Protein AF-A0A4R6EKH7-F1 (afdb_monomer_lite)

pLDDT: mean 70.72, std 20.36, range [21.19, 90.0]

Structure (mmCIF, N/CA/C/O backbone):
data_AF-A0A4R6EKH7-F1
#
_entry.id   AF-A0A4R6EKH7-F1
#
loop_
_atom_site.group_PDB
_atom_site.id
_atom_site.type_symbol
_atom_site.label_atom_id
_atom_site.label_alt_id
_atom_site.label_comp_id
_atom_site.label_asym_id
_atom_site.label_entity_id
_atom_site.label_seq_id
_atom_site.pdbx_PDB_ins_code
_atom_site.Cartn_x
_atom_site.Cartn_y
_atom_site.Cartn_z
_atom_site.occupancy
_atom_site.B_iso_or_equiv
_atom_site.auth_seq_id
_atom_site.auth_comp_id
_atom_site.auth_asym_id
_atom_site.auth_atom_id
_atom_site.pdbx_PDB_model_num
ATOM 1 N N . MET A 1 1 ? 44.529 2.339 -2.651 1.00 32.72 1 MET A N 1
ATOM 2 C CA . MET A 1 1 ? 43.842 3.649 -2.646 1.00 32.72 1 MET A CA 1
ATOM 3 C C . MET A 1 1 ? 42.642 3.568 -3.578 1.00 32.72 1 MET A C 1
ATOM 5 O O . MET A 1 1 ? 42.813 3.704 -4.780 1.00 32.72 1 MET A O 1
ATOM 9 N N . LEU A 1 2 ? 41.452 3.280 -3.051 1.00 23.36 2 LEU A N 1
ATOM 10 C CA . LEU A 1 2 ? 40.204 3.277 -3.820 1.00 23.36 2 LEU A CA 1
ATOM 11 C C . LEU A 1 2 ? 39.269 4.308 -3.190 1.00 23.36 2 LEU A C 1
ATOM 13 O O . LEU A 1 2 ? 39.013 4.279 -1.990 1.00 23.36 2 LEU A O 1
ATOM 17 N N . ARG A 1 3 ? 38.890 5.287 -4.014 1.00 21.19 3 ARG A N 1
ATOM 18 C CA . ARG A 1 3 ? 38.114 6.475 -3.660 1.00 21.19 3 ARG A CA 1
ATOM 19 C C . ARG A 1 3 ? 36.756 6.072 -3.089 1.00 21.19 3 ARG A C 1
ATOM 21 O O . ARG A 1 3 ? 36.022 5.323 -3.726 1.00 21.19 3 ARG A O 1
ATOM 28 N N . ALA A 1 4 ? 36.430 6.627 -1.924 1.00 23.45 4 ALA A N 1
ATOM 29 C CA . ALA A 1 4 ? 35.085 6.629 -1.373 1.00 23.45 4 ALA A CA 1
ATOM 30 C C . ALA A 1 4 ? 34.129 7.262 -2.396 1.00 23.45 4 ALA A C 1
ATOM 32 O O . ALA A 1 4 ? 34.252 8.445 -2.726 1.00 23.45 4 ALA A O 1
ATOM 33 N N . ALA A 1 5 ? 33.214 6.458 -2.937 1.00 26.12 5 ALA A N 1
ATOM 34 C CA . ALA A 1 5 ? 32.081 6.973 -3.684 1.00 26.12 5 ALA A CA 1
ATOM 35 C C . ALA A 1 5 ? 31.194 7.728 -2.692 1.00 26.12 5 ALA A C 1
ATOM 37 O O . ALA A 1 5 ? 30.821 7.195 -1.647 1.00 26.12 5 ALA A O 1
ATOM 38 N N . ARG A 1 6 ? 30.948 9.003 -2.995 1.00 25.22 6 ARG A N 1
ATOM 39 C CA . ARG A 1 6 ? 30.129 9.904 -2.191 1.00 25.22 6 ARG A CA 1
ATOM 40 C C . ARG A 1 6 ? 28.770 9.254 -1.934 1.00 25.22 6 ARG A C 1
ATOM 42 O O . ARG A 1 6 ? 28.076 8.873 -2.872 1.00 25.22 6 ARG A O 1
ATOM 49 N N . VAL A 1 7 ? 28.422 9.147 -0.657 1.00 28.14 7 VAL A N 1
ATOM 50 C CA . VAL A 1 7 ? 27.041 9.041 -0.188 1.00 28.14 7 VAL A CA 1
ATOM 51 C C . VAL A 1 7 ? 26.275 10.189 -0.839 1.00 28.14 7 VAL A C 1
ATOM 53 O O . VAL A 1 7 ? 26.596 11.351 -0.599 1.00 28.14 7 VAL A O 1
ATOM 56 N N . ASN A 1 8 ? 25.324 9.876 -1.716 1.00 28.12 8 ASN A N 1
ATOM 57 C CA . ASN A 1 8 ? 24.374 10.880 -2.168 1.00 28.12 8 ASN A CA 1
ATOM 58 C C . ASN A 1 8 ? 23.493 11.212 -0.962 1.00 28.12 8 ASN A C 1
ATOM 60 O O . ASN A 1 8 ? 22.624 10.432 -0.576 1.00 28.12 8 ASN A O 1
ATOM 64 N N . GLU A 1 9 ? 23.784 12.355 -0.345 1.00 34.47 9 GLU A N 1
ATOM 65 C CA . GLU A 1 9 ? 22.965 13.054 0.643 1.00 34.47 9 GLU A CA 1
ATOM 66 C C . GLU A 1 9 ? 21.648 13.506 -0.006 1.00 34.47 9 GLU A C 1
ATOM 68 O O . GLU A 1 9 ? 21.378 14.689 -0.174 1.00 34.47 9 GLU A O 1
ATOM 73 N N . GLU A 1 10 ? 20.797 12.556 -0.388 1.00 34.09 10 GLU A N 1
ATOM 74 C CA . GLU A 1 10 ? 19.397 12.827 -0.721 1.00 34.09 10 GLU A CA 1
ATOM 75 C C . GLU A 1 10 ? 18.534 12.681 0.543 1.00 34.09 10 GLU A C 1
ATOM 77 O O . GLU A 1 10 ? 17.472 12.061 0.582 1.00 34.09 10 GLU A O 1
ATOM 82 N N . THR A 1 11 ? 19.047 13.229 1.642 1.00 39.97 11 THR A N 1
ATOM 83 C CA . THR A 1 11 ? 18.316 13.442 2.884 1.00 39.97 11 THR A CA 1
ATOM 84 C C . THR A 1 11 ? 17.804 14.872 2.879 1.00 39.97 11 THR A C 1
ATOM 86 O O . THR A 1 11 ? 18.586 15.800 2.718 1.00 39.97 11 THR A O 1
ATOM 89 N N . ASP A 1 12 ? 16.500 15.017 3.111 1.00 33.03 12 ASP A N 1
ATOM 90 C CA . ASP A 1 12 ? 15.811 16.271 3.449 1.00 33.03 12 ASP A CA 1
ATOM 91 C C . ASP A 1 12 ? 15.081 17.034 2.328 1.00 33.03 12 ASP A C 1
ATOM 93 O O . ASP A 1 12 ? 14.814 18.229 2.439 1.00 33.03 12 ASP A O 1
ATOM 97 N N . ARG A 1 13 ? 14.617 16.337 1.279 1.00 34.38 13 ARG A N 1
ATOM 98 C CA . ARG A 1 13 ? 13.461 16.857 0.525 1.00 34.38 13 ARG A CA 1
ATOM 99 C C . ARG A 1 13 ? 12.181 16.587 1.327 1.00 34.38 13 ARG A C 1
ATOM 101 O O . ARG A 1 13 ? 11.917 15.421 1.642 1.00 34.38 13 ARG A O 1
ATOM 108 N N . PRO A 1 14 ? 11.370 17.607 1.670 1.00 33.16 14 PRO A N 1
ATOM 109 C CA . PRO A 1 14 ? 10.080 17.376 2.306 1.00 33.16 14 PRO A CA 1
ATOM 110 C C . PRO A 1 14 ? 9.237 16.502 1.376 1.00 33.16 14 PRO A C 1
ATOM 112 O O . PRO A 1 14 ? 9.022 16.865 0.222 1.00 33.16 14 PRO A O 1
ATOM 115 N N . TYR A 1 15 ? 8.805 15.336 1.871 1.00 42.62 15 TYR A N 1
ATOM 116 C CA . TYR A 1 15 ? 8.040 14.371 1.081 1.00 42.62 15 TYR A CA 1
ATOM 117 C C . TYR A 1 15 ? 6.839 15.077 0.455 1.00 42.62 15 TYR A C 1
ATOM 119 O O . TYR A 1 15 ? 6.061 15.721 1.174 1.00 42.62 15 TYR A O 1
ATOM 127 N N . GLU A 1 16 ? 6.751 15.025 -0.875 1.00 41.56 16 GLU A N 1
ATOM 128 C CA . GLU A 1 16 ? 5.846 15.884 -1.620 1.00 41.56 16 GLU A CA 1
ATOM 129 C C . GLU A 1 16 ? 4.419 15.735 -1.124 1.00 41.56 16 GLU A C 1
ATOM 131 O O . GLU A 1 16 ? 3.877 14.662 -0.837 1.00 41.56 16 GLU A O 1
ATOM 136 N N . ARG A 1 17 ? 3.817 16.899 -0.949 1.00 41.59 17 ARG A N 1
ATOM 137 C CA . ARG A 1 17 ? 2.488 17.019 -0.424 1.00 41.59 17 ARG A CA 1
ATOM 138 C C . ARG A 1 17 ? 1.525 16.617 -1.564 1.00 41.59 17 ARG A C 1
ATOM 140 O O . ARG A 1 17 ? 1.098 17.485 -2.305 1.00 41.59 17 ARG A O 1
ATOM 147 N N . GLU A 1 18 ? 0.991 15.388 -1.562 1.00 49.41 18 GLU A N 1
ATOM 148 C CA . GLU A 1 18 ? -0.193 14.993 -2.377 1.00 49.41 18 GLU A CA 1
ATOM 149 C C . GLU A 1 18 ? -1.577 15.239 -1.727 1.00 49.41 18 GLU A C 1
ATOM 151 O O . GLU A 1 18 ? -1.837 14.815 -0.598 1.00 49.41 18 GLU A O 1
ATOM 156 N N . THR A 1 19 ? -2.457 15.950 -2.437 1.00 36.56 19 THR A N 1
ATOM 157 C CA . THR A 1 19 ? -3.893 16.136 -2.153 1.00 36.56 19 THR A CA 1
ATOM 158 C C . THR A 1 19 ? -4.708 15.219 -3.054 1.00 36.56 19 THR A C 1
ATOM 160 O O . THR A 1 19 ? -4.553 15.295 -4.268 1.00 36.56 19 THR A O 1
ATOM 163 N N . ASP A 1 20 ? -5.606 14.421 -2.479 1.00 42.75 20 ASP A N 1
ATOM 164 C CA . ASP A 1 20 ? -6.719 13.848 -3.239 1.00 42.75 20 ASP A CA 1
ATOM 165 C C . ASP A 1 20 ? -7.653 14.984 -3.713 1.00 42.75 20 ASP A C 1
ATOM 167 O O . ASP A 1 20 ? -7.753 16.030 -3.061 1.00 42.75 20 ASP A O 1
ATOM 171 N N . THR A 1 21 ? -8.312 14.786 -4.854 1.00 41.09 21 THR A N 1
ATOM 172 C CA . THR A 1 21 ? -9.140 15.742 -5.622 1.00 41.09 21 THR A CA 1
ATOM 173 C C . THR A 1 21 ? -10.318 16.362 -4.850 1.00 41.09 21 THR A C 1
ATOM 175 O O . THR A 1 21 ? -10.945 17.306 -5.323 1.00 41.09 21 THR A O 1
ATOM 178 N N . THR A 1 22 ? -10.562 15.920 -3.615 1.00 46.19 22 THR A N 1
ATOM 179 C CA . THR A 1 22 ? -11.530 16.482 -2.655 1.00 46.19 22 THR A CA 1
ATOM 180 C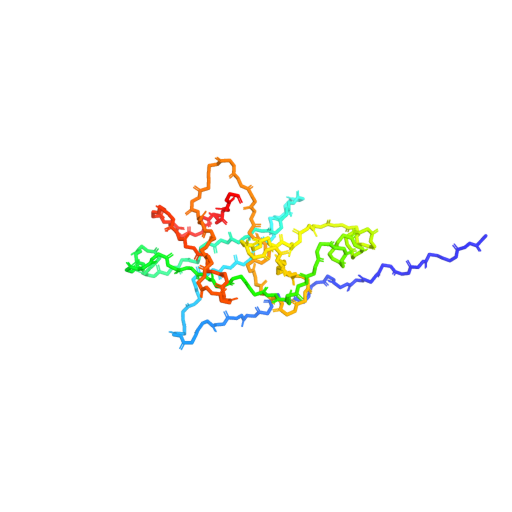 C . THR A 1 22 ? -10.911 17.436 -1.614 1.00 46.19 22 THR A C 1
ATOM 182 O O . THR A 1 22 ? -11.594 17.921 -0.711 1.00 46.19 22 THR A O 1
ATOM 185 N N . GLY A 1 23 ? -9.613 17.744 -1.714 1.00 39.03 23 GLY A N 1
ATOM 186 C CA . GLY A 1 23 ? -8.945 18.787 -0.925 1.00 39.03 23 GLY A CA 1
ATOM 187 C C . GLY A 1 23 ? -8.620 18.427 0.532 1.00 39.03 23 GLY A C 1
ATOM 188 O O . GLY A 1 23 ? -8.123 19.279 1.270 1.00 39.03 23 GLY A O 1
ATOM 189 N N . ARG A 1 24 ? -8.841 17.183 0.980 1.00 53.91 24 ARG A N 1
ATOM 190 C CA . ARG A 1 24 ? -8.548 16.755 2.362 1.00 53.91 24 ARG A CA 1
ATOM 191 C C . ARG A 1 24 ? -7.662 15.517 2.383 1.00 53.91 24 ARG A C 1
ATOM 193 O O . ARG A 1 24 ? -8.070 14.421 2.028 1.00 53.91 24 ARG A O 1
ATOM 200 N N . ARG A 1 25 ? -6.419 15.695 2.828 1.00 59.75 25 ARG A N 1
ATOM 201 C CA . ARG A 1 25 ? -5.447 14.601 2.955 1.00 59.75 25 ARG A CA 1
ATOM 202 C C . ARG A 1 25 ? -5.802 13.712 4.136 1.00 59.75 25 ARG A C 1
ATOM 204 O O . ARG A 1 25 ? -5.707 14.169 5.275 1.00 59.75 25 ARG A O 1
ATOM 211 N N . ARG A 1 26 ? -6.112 12.445 3.871 1.00 74.56 26 ARG A N 1
ATOM 212 C CA . ARG A 1 26 ? -6.430 11.448 4.905 1.00 74.56 26 ARG A CA 1
ATOM 213 C C . ARG A 1 26 ? -5.202 10.769 5.503 1.00 74.56 26 ARG A C 1
ATOM 215 O O . ARG A 1 26 ? -5.274 10.306 6.631 1.00 74.56 26 ARG A O 1
ATOM 222 N N . VAL A 1 27 ? -4.064 10.767 4.806 1.00 78.81 27 VAL A N 1
ATOM 223 C CA . VAL A 1 27 ? -2.857 10.040 5.238 1.00 78.81 27 VAL A CA 1
ATOM 224 C C . VAL A 1 27 ? -1.599 10.909 5.237 1.00 78.81 27 VAL A C 1
ATOM 226 O O . VAL A 1 27 ? -1.530 11.941 4.562 1.00 78.81 27 VAL A O 1
ATOM 229 N N . THR A 1 28 ? -0.599 10.526 6.028 1.00 83.25 28 THR A N 1
ATOM 230 C CA . THR A 1 28 ? 0.729 11.150 6.065 1.00 83.25 28 THR A CA 1
ATOM 231 C C . THR A 1 28 ? 1.808 10.104 6.299 1.00 83.25 28 THR A C 1
ATOM 233 O O . THR A 1 28 ? 1.715 9.318 7.234 1.00 83.25 28 THR A O 1
ATOM 236 N N . ALA A 1 29 ? 2.873 10.136 5.500 1.00 80.12 29 ALA A N 1
ATOM 237 C CA . ALA A 1 29 ? 4.083 9.388 5.814 1.00 80.12 29 ALA A CA 1
ATOM 238 C C . ALA A 1 29 ? 4.852 10.105 6.929 1.00 80.12 29 ALA A C 1
ATOM 240 O O . ALA A 1 29 ? 4.989 11.333 6.905 1.00 80.12 29 ALA A O 1
ATOM 241 N N . ARG A 1 30 ? 5.354 9.358 7.910 1.00 74.56 30 ARG A N 1
ATOM 242 C CA . ARG A 1 30 ? 6.280 9.860 8.930 1.00 74.56 30 ARG A CA 1
ATOM 243 C C . ARG A 1 30 ? 7.421 8.875 9.122 1.00 74.56 30 ARG A C 1
ATOM 245 O O . ARG A 1 30 ? 7.207 7.672 9.126 1.00 74.56 30 ARG A O 1
ATOM 252 N N . ARG A 1 31 ? 8.632 9.393 9.325 1.00 66.38 31 ARG A N 1
ATOM 253 C CA . ARG A 1 31 ? 9.746 8.613 9.872 1.00 66.38 31 ARG A CA 1
ATOM 254 C C . ARG A 1 31 ? 9.742 8.773 11.394 1.00 66.38 31 ARG A C 1
ATOM 256 O O . ARG A 1 31 ? 9.651 9.914 11.853 1.00 66.38 31 ARG A O 1
ATOM 263 N N . PRO A 1 32 ? 9.801 7.688 12.180 1.00 55.47 32 PRO A N 1
ATOM 264 C CA . PRO A 1 32 ? 9.969 7.807 13.620 1.00 55.47 32 PRO A CA 1
ATOM 265 C C . PRO A 1 32 ? 11.350 8.418 13.952 1.00 55.47 32 PRO A C 1
ATOM 267 O O . PRO A 1 32 ? 12.298 8.221 13.189 1.00 55.47 32 PRO A O 1
ATOM 270 N N . PRO A 1 33 ? 11.484 9.158 15.071 1.00 45.38 33 PRO A N 1
ATOM 271 C CA . PRO A 1 33 ? 12.699 9.921 15.391 1.00 45.38 33 PRO A CA 1
ATOM 272 C C . PRO A 1 33 ? 13.926 9.058 15.717 1.00 45.38 33 PRO A C 1
ATOM 274 O O . PRO A 1 33 ? 15.057 9.497 15.540 1.00 45.38 33 PRO A O 1
ATOM 277 N N . VAL A 1 34 ? 13.705 7.837 16.205 1.00 45.62 34 VAL A N 1
ATOM 278 C CA . VAL A 1 34 ? 14.746 6.873 16.576 1.00 45.62 34 VAL A CA 1
ATOM 279 C C . VAL A 1 34 ? 14.622 5.679 15.641 1.00 45.62 34 VAL A C 1
ATOM 281 O O . VAL A 1 34 ? 13.583 5.026 15.635 1.00 45.62 34 VAL A O 1
ATOM 284 N N . HIS A 1 35 ? 15.660 5.451 14.830 1.00 46.03 35 HIS A N 1
ATOM 285 C CA . HIS A 1 35 ? 15.908 4.272 13.985 1.00 46.03 35 HIS A CA 1
ATOM 286 C C . HIS A 1 35 ? 14.681 3.413 13.642 1.00 46.03 35 HIS A C 1
ATOM 288 O O . HIS A 1 35 ? 14.605 2.242 14.010 1.00 46.03 35 HIS A O 1
ATOM 294 N N . GLY A 1 36 ? 13.725 3.974 12.905 1.00 52.41 36 GLY A N 1
ATOM 295 C CA . GLY A 1 36 ? 12.561 3.219 12.466 1.00 52.41 36 GLY A CA 1
ATOM 296 C C . GLY A 1 36 ? 12.170 3.532 11.033 1.00 52.41 36 GLY A C 1
ATOM 297 O O . GLY A 1 36 ? 12.556 4.543 10.442 1.00 52.41 36 GLY A O 1
ATOM 298 N N . ARG A 1 37 ? 11.431 2.588 10.458 1.00 61.94 37 ARG A N 1
ATOM 299 C CA . ARG A 1 37 ? 10.988 2.624 9.067 1.00 61.94 37 ARG A CA 1
ATOM 300 C C . ARG A 1 37 ? 9.907 3.689 8.924 1.00 61.94 37 ARG A C 1
ATOM 302 O O . ARG A 1 37 ? 9.137 3.913 9.856 1.00 61.94 37 ARG A O 1
ATOM 309 N N . ALA A 1 38 ? 9.876 4.369 7.781 1.00 69.75 38 ALA A N 1
ATOM 310 C CA . ALA A 1 38 ? 8.774 5.276 7.493 1.00 69.75 38 ALA A CA 1
ATOM 311 C C . ALA A 1 38 ? 7.450 4.499 7.583 1.00 69.75 38 ALA A C 1
ATOM 313 O O . ALA A 1 38 ? 7.369 3.386 7.074 1.00 69.75 38 ALA A O 1
ATOM 314 N N . CYS A 1 39 ? 6.453 5.072 8.252 1.00 77.44 39 CYS A N 1
ATOM 315 C CA . CYS A 1 39 ? 5.115 4.513 8.373 1.00 77.44 39 CYS A CA 1
ATOM 316 C C . CYS A 1 39 ? 4.084 5.488 7.808 1.00 77.44 39 CYS A C 1
ATOM 318 O O . CYS A 1 39 ? 4.230 6.714 7.917 1.00 77.44 39 CYS A O 1
ATOM 320 N N . LEU A 1 40 ? 3.031 4.944 7.207 1.00 82.31 40 LEU A N 1
ATOM 321 C CA . LEU A 1 40 ? 1.853 5.714 6.850 1.00 82.31 40 LEU A CA 1
ATOM 322 C C . LEU A 1 40 ? 0.914 5.809 8.059 1.00 82.31 40 LEU A C 1
ATOM 324 O O . LEU A 1 40 ? 0.614 4.804 8.699 1.00 82.31 40 LEU A O 1
ATOM 328 N N . ARG A 1 41 ? 0.455 7.024 8.364 1.00 85.88 41 ARG A N 1
ATOM 329 C CA . ARG A 1 41 ? -0.477 7.312 9.461 1.00 85.88 41 ARG A CA 1
ATOM 330 C C . ARG A 1 41 ? -1.729 8.010 8.970 1.00 85.88 41 ARG A C 1
ATOM 332 O O . ARG A 1 41 ? -1.657 8.829 8.046 1.00 85.88 41 ARG A O 1
ATOM 339 N N . CYS A 1 42 ? -2.844 7.772 9.652 1.00 81.31 42 CYS A N 1
ATOM 340 C CA . CYS A 1 42 ? -4.064 8.542 9.450 1.00 81.31 42 CYS A CA 1
ATOM 341 C C . CYS A 1 42 ? -3.853 9.987 9.921 1.00 81.31 42 CYS A C 1
ATOM 343 O O . CYS A 1 42 ? -3.300 10.247 10.996 1.00 81.31 42 CYS A O 1
ATOM 345 N N . ARG A 1 43 ? -4.265 10.967 9.116 1.00 75.19 43 ARG A N 1
ATOM 346 C CA . ARG A 1 43 ? -4.246 12.368 9.532 1.00 75.19 43 ARG A CA 1
ATOM 347 C C . ARG A 1 43 ? -5.412 12.642 10.479 1.00 75.19 43 ARG A C 1
ATOM 349 O O . ARG A 1 43 ? -6.528 12.199 10.217 1.00 75.19 43 ARG A O 1
ATOM 356 N N . PRO A 1 44 ? -5.200 13.484 11.503 1.00 59.41 44 PRO A N 1
ATOM 357 C CA . PRO A 1 44 ? -6.304 14.097 12.219 1.00 59.41 44 PRO A CA 1
ATOM 358 C C . PRO A 1 44 ? -7.161 14.886 11.230 1.00 59.41 44 PRO A C 1
ATOM 360 O O . PRO A 1 44 ? -6.711 15.879 10.656 1.00 59.41 44 PRO A O 1
ATOM 363 N N . SER A 1 45 ? -8.388 14.434 11.005 1.00 55.28 45 SER A N 1
ATOM 364 C CA . SER A 1 45 ? -9.399 15.210 10.302 1.00 55.28 45 SER A CA 1
ATOM 365 C C . SER A 1 45 ? -10.730 15.069 11.041 1.00 55.28 45 SER A C 1
ATOM 367 O O . SER A 1 45 ? -10.963 14.023 11.648 1.00 55.28 45 SER A O 1
ATOM 369 N N . PRO A 1 46 ? -11.628 16.069 10.978 1.00 46.97 46 PRO A N 1
ATOM 370 C CA . PRO A 1 46 ? -12.965 15.971 11.575 1.00 46.97 46 PRO A CA 1
ATOM 371 C C . PRO A 1 46 ? -13.811 14.803 11.029 1.00 46.97 46 PRO A C 1
ATOM 373 O O . PRO A 1 46 ? -14.876 14.526 11.559 1.00 46.97 46 PRO A O 1
ATOM 376 N N . GLN A 1 47 ? -13.349 14.152 9.953 1.00 48.84 47 GLN A N 1
ATOM 377 C CA . GLN A 1 47 ? -13.994 13.051 9.231 1.00 48.84 47 GLN A CA 1
ATOM 378 C C . GLN A 1 47 ? -13.135 11.773 9.226 1.00 48.84 47 GLN A C 1
ATOM 380 O O . GLN A 1 47 ? -13.418 10.855 8.464 1.00 48.84 47 GLN A O 1
ATOM 385 N N . ALA A 1 48 ? -12.065 11.708 10.035 1.00 48.94 48 ALA A N 1
ATOM 386 C CA . ALA A 1 48 ? -11.227 10.506 10.146 1.00 48.94 48 ALA A CA 1
ATOM 387 C C . ALA A 1 48 ? -12.043 9.300 10.655 1.00 48.94 48 ALA A C 1
ATOM 389 O O . ALA A 1 48 ? -11.737 8.155 10.340 1.00 48.94 48 ALA A O 1
ATOM 390 N N . SER A 1 49 ? -13.139 9.584 11.357 1.00 44.28 49 SER A N 1
ATOM 391 C CA . SER A 1 49 ? -14.172 8.643 11.765 1.00 44.28 49 SER A CA 1
ATOM 392 C C . SER A 1 49 ? -15.222 8.495 10.650 1.00 44.28 49 SER A C 1
ATOM 394 O O . SER A 1 49 ? -16.242 9.177 10.659 1.00 44.28 49 SER A O 1
ATOM 396 N N . GLY A 1 50 ? -14.981 7.619 9.673 1.00 47.78 50 GLY A N 1
ATOM 397 C CA . GLY A 1 50 ? -16.047 7.126 8.790 1.00 47.78 50 GLY A CA 1
ATOM 398 C C . GLY A 1 50 ? -16.158 7.786 7.415 1.00 47.78 50 GLY A C 1
ATOM 399 O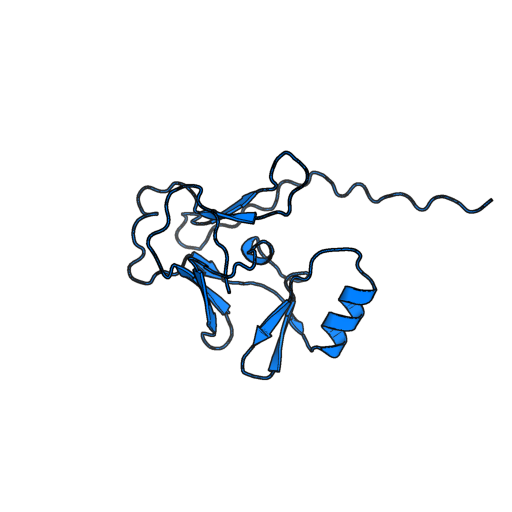 O . GLY A 1 50 ? -17.129 8.484 7.123 1.00 47.78 50 GLY A O 1
ATOM 400 N N . SER A 1 51 ? -15.232 7.471 6.503 1.00 50.09 51 SER A N 1
ATOM 401 C CA . SER A 1 51 ? -15.639 7.354 5.095 1.00 50.09 51 SER A CA 1
ATOM 402 C C . SER A 1 51 ? -16.725 6.280 5.009 1.00 50.09 51 SER A C 1
ATOM 404 O O . SER A 1 51 ? -16.523 5.186 5.529 1.00 50.09 51 SER A O 1
ATOM 406 N N . SER A 1 52 ? -17.833 6.572 4.328 1.00 53.12 52 SER A N 1
ATOM 407 C CA . SER A 1 52 ? -18.891 5.602 4.000 1.00 53.12 52 SER A CA 1
ATOM 408 C C . SER A 1 52 ? -18.355 4.315 3.360 1.00 53.12 52 SER A C 1
ATOM 410 O O . SER A 1 52 ? -18.963 3.265 3.527 1.00 53.12 52 SER A O 1
ATOM 412 N N . ASP A 1 53 ? -17.192 4.400 2.704 1.00 63.47 53 ASP A N 1
ATOM 413 C CA . ASP A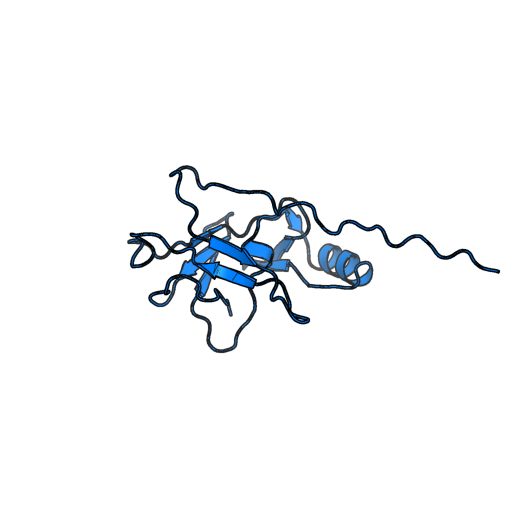 1 53 ? -16.625 3.328 1.879 1.00 63.47 53 ASP A CA 1
ATOM 414 C C . ASP A 1 53 ? -15.244 2.834 2.366 1.00 63.47 53 ASP A C 1
ATOM 416 O O . ASP A 1 53 ? -14.584 2.056 1.684 1.00 63.47 53 ASP A O 1
ATOM 420 N N . GLY A 1 54 ? -14.750 3.310 3.521 1.00 74.06 54 GLY A N 1
ATOM 421 C CA . GLY A 1 54 ? -13.476 2.862 4.117 1.00 74.06 54 GLY A CA 1
ATOM 422 C C . GLY A 1 54 ? -12.186 3.247 3.368 1.00 74.06 54 GLY A C 1
ATOM 423 O O . GLY A 1 54 ? -11.105 3.138 3.936 1.00 74.06 54 GLY A O 1
ATOM 424 N N . GLN A 1 55 ? -12.264 3.767 2.141 1.00 83.56 55 GLN A N 1
ATOM 425 C CA . GLN A 1 55 ? -11.102 4.104 1.309 1.00 83.56 55 GLN A CA 1
ATOM 426 C C . GLN A 1 55 ? -10.211 5.206 1.924 1.00 83.56 55 G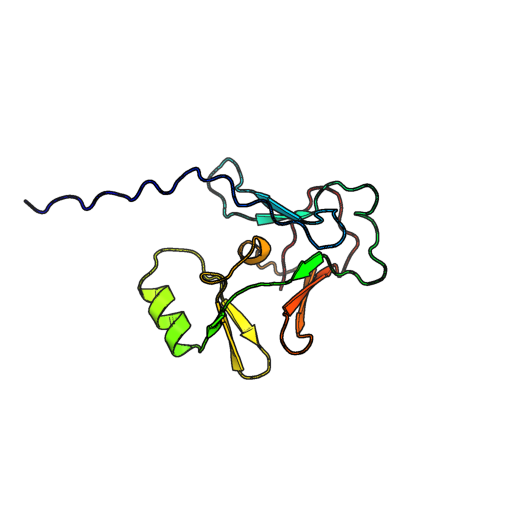LN A C 1
ATOM 428 O O . GLN A 1 55 ? -10.687 6.281 2.313 1.00 83.56 55 GLN A O 1
ATOM 433 N N . LEU A 1 56 ? -8.899 4.952 1.980 1.00 83.88 56 LEU A N 1
ATOM 434 C CA . LEU A 1 56 ? -7.879 5.837 2.556 1.00 83.88 56 LEU A CA 1
ATOM 435 C C . LEU A 1 56 ? -6.986 6.481 1.493 1.00 83.88 56 LEU A C 1
ATOM 437 O O . LEU A 1 56 ? -6.804 7.702 1.502 1.00 83.88 56 LEU A O 1
ATOM 441 N N . VAL A 1 57 ? -6.386 5.665 0.624 1.00 86.00 57 VAL A N 1
ATOM 442 C CA . VAL A 1 57 ? -5.413 6.096 -0.391 1.00 86.00 57 VAL A CA 1
ATOM 443 C C . VAL A 1 57 ? -5.254 5.016 -1.464 1.00 86.00 57 VAL A C 1
ATOM 445 O O . VAL A 1 57 ? -5.410 3.838 -1.179 1.00 86.00 57 VAL A O 1
ATOM 448 N N . GLU A 1 58 ? -4.919 5.402 -2.688 1.00 89.06 58 GLU A N 1
ATOM 449 C CA . GLU A 1 58 ? -4.468 4.477 -3.736 1.00 89.06 58 GLU A CA 1
ATOM 450 C C . GLU A 1 58 ? -3.000 4.083 -3.507 1.00 89.06 58 GLU A C 1
ATOM 452 O O . GLU A 1 58 ? -2.184 4.932 -3.147 1.00 89.06 58 GLU A O 1
ATOM 457 N N . TYR A 1 59 ? -2.621 2.832 -3.747 1.00 89.44 59 TYR A N 1
ATOM 458 C CA . TYR A 1 59 ? -1.223 2.429 -3.844 1.00 89.44 59 TYR A CA 1
ATOM 459 C C . TYR A 1 59 ? -0.713 2.686 -5.265 1.00 89.44 59 TYR A C 1
ATOM 461 O O . TYR A 1 59 ? -0.915 1.880 -6.170 1.00 89.44 59 TYR A O 1
ATOM 469 N N . LYS A 1 60 ? -0.047 3.828 -5.462 1.00 90.00 60 LYS A N 1
ATOM 470 C CA . LYS A 1 60 ? 0.509 4.194 -6.769 1.00 90.00 60 LYS A CA 1
ATOM 471 C C . LYS A 1 60 ? 1.875 3.559 -6.996 1.00 90.00 60 LYS A C 1
ATOM 473 O O . LYS A 1 60 ? 2.727 3.573 -6.104 1.00 90.00 60 LYS A O 1
ATOM 478 N N . GLY A 1 61 ? 2.097 3.109 -8.223 1.00 88.88 61 GLY A N 1
ATOM 479 C CA . GLY A 1 61 ? 3.399 2.718 -8.737 1.00 88.88 61 GLY A CA 1
ATOM 480 C C . GLY A 1 61 ? 3.314 2.218 -10.175 1.00 88.88 61 GLY A C 1
ATOM 481 O O . GLY A 1 61 ? 2.225 2.111 -10.741 1.00 88.88 61 GLY A O 1
ATOM 482 N N . ASP A 1 62 ? 4.459 1.884 -10.759 1.00 89.50 62 ASP A N 1
ATOM 483 C CA . ASP A 1 62 ? 4.506 1.343 -12.118 1.00 89.50 62 ASP A CA 1
ATOM 484 C C . ASP A 1 62 ? 4.244 -0.167 -12.127 1.00 89.50 62 ASP A C 1
ATOM 486 O O . ASP A 1 62 ? 4.802 -0.916 -11.319 1.00 89.50 62 ASP A O 1
ATOM 490 N N . PHE A 1 63 ? 3.473 -0.652 -13.103 1.00 89.12 63 PHE A N 1
ATOM 491 C CA . PHE A 1 63 ? 3.338 -2.092 -13.313 1.00 89.12 63 PHE A CA 1
ATOM 492 C C . PHE A 1 63 ? 4.675 -2.713 -13.731 1.00 89.12 63 PHE A C 1
ATOM 494 O O . PHE A 1 63 ? 5.352 -2.268 -14.661 1.00 89.12 63 PHE A O 1
ATOM 501 N N . THR A 1 64 ? 5.043 -3.807 -13.076 1.00 89.25 64 THR A N 1
ATOM 502 C CA . THR A 1 64 ? 6.275 -4.542 -13.332 1.00 89.25 64 THR A CA 1
ATOM 503 C C . THR A 1 64 ? 6.054 -6.050 -13.248 1.00 89.25 64 THR A C 1
ATOM 505 O O . THR A 1 64 ? 4.968 -6.556 -12.984 1.00 89.25 64 THR A O 1
ATOM 508 N N . SER A 1 65 ? 7.126 -6.791 -13.510 1.00 90.00 65 SER A N 1
ATOM 509 C CA . SER A 1 65 ? 7.171 -8.252 -13.383 1.00 90.00 65 SER A CA 1
ATOM 510 C C . SER A 1 65 ? 8.067 -8.646 -12.216 1.00 90.00 65 SER A C 1
ATOM 512 O O . SER A 1 65 ? 9.060 -7.956 -11.965 1.00 90.00 65 SER A O 1
ATOM 514 N N . TRP A 1 66 ? 7.824 -9.810 -11.610 1.00 87.19 66 TRP A N 1
ATOM 515 C CA . TRP A 1 66 ? 8.687 -10.394 -10.573 1.00 87.19 66 TRP A CA 1
ATOM 516 C C . TRP A 1 66 ? 10.174 -10.369 -10.920 1.00 87.19 66 TRP A C 1
ATOM 518 O O . TRP A 1 66 ? 10.996 -9.949 -10.109 1.00 87.19 66 TRP A O 1
ATOM 528 N N . ARG A 1 67 ? 10.535 -10.748 -12.152 1.00 89.19 67 ARG A N 1
ATOM 529 C CA . ARG A 1 67 ? 11.934 -10.745 -12.605 1.00 89.19 67 ARG A CA 1
ATOM 530 C C . ARG A 1 67 ? 12.561 -9.350 -12.545 1.00 89.19 67 ARG A C 1
ATOM 532 O O . ARG A 1 67 ? 13.715 -9.219 -12.146 1.00 89.19 67 ARG A O 1
ATOM 539 N N . ARG A 1 68 ? 11.819 -8.317 -12.954 1.00 87.19 68 ARG A N 1
ATOM 540 C CA . ARG A 1 68 ? 12.293 -6.923 -12.956 1.00 87.19 68 ARG A CA 1
ATOM 541 C C . ARG A 1 68 ? 12.360 -6.351 -11.542 1.00 87.19 68 ARG A C 1
ATOM 543 O O . ARG A 1 68 ? 13.378 -5.761 -11.200 1.00 87.19 68 ARG A O 1
ATOM 550 N N . ALA A 1 69 ? 11.332 -6.584 -10.728 1.00 84.44 69 ALA A N 1
ATOM 551 C CA . ALA A 1 69 ? 11.313 -6.202 -9.318 1.00 84.44 69 ALA A CA 1
ATOM 552 C C . ALA A 1 69 ? 12.484 -6.826 -8.543 1.00 84.44 69 ALA A C 1
ATOM 554 O O . ALA A 1 69 ? 13.256 -6.122 -7.900 1.00 84.44 69 ALA A O 1
ATOM 555 N N . ALA A 1 70 ? 12.692 -8.139 -8.679 1.00 84.62 70 ALA A N 1
ATOM 556 C CA . ALA A 1 70 ? 13.783 -8.843 -8.010 1.00 84.62 70 ALA A CA 1
ATOM 557 C C . ALA A 1 70 ? 15.170 -8.371 -8.475 1.00 84.62 70 ALA A C 1
ATOM 559 O O . ALA A 1 70 ? 16.103 -8.326 -7.676 1.00 84.62 70 ALA A O 1
ATOM 560 N N . ALA A 1 71 ? 15.326 -8.019 -9.757 1.00 85.06 71 ALA A N 1
ATOM 561 C CA . ALA A 1 71 ? 16.573 -7.452 -10.262 1.00 85.06 71 ALA A CA 1
ATOM 562 C C . ALA A 1 71 ? 16.876 -6.090 -9.615 1.00 85.06 71 ALA A C 1
ATOM 564 O O . ALA A 1 71 ? 18.003 -5.875 -9.181 1.00 85.06 71 ALA A O 1
ATOM 565 N N . ARG A 1 72 ? 15.869 -5.217 -9.483 1.00 79.25 72 ARG A N 1
ATOM 566 C CA . ARG A 1 72 ? 15.999 -3.919 -8.798 1.00 79.25 72 ARG A CA 1
ATOM 567 C C . ARG A 1 72 ? 16.306 -4.087 -7.313 1.00 79.25 72 ARG A C 1
ATOM 569 O O . ARG A 1 72 ? 17.275 -3.515 -6.832 1.00 79.25 72 ARG A O 1
ATOM 576 N N . GLN A 1 73 ? 15.577 -4.965 -6.621 1.00 75.81 73 GLN A N 1
ATOM 577 C CA . GLN A 1 73 ? 15.789 -5.244 -5.196 1.00 75.81 73 GLN A CA 1
ATOM 578 C C . GLN A 1 73 ? 17.201 -5.766 -4.892 1.00 75.81 73 GLN A C 1
ATOM 580 O O . GLN A 1 73 ? 17.746 -5.502 -3.829 1.00 75.81 73 GLN A O 1
ATOM 585 N N . ARG A 1 74 ? 17.819 -6.519 -5.811 1.00 73.00 74 ARG A N 1
ATOM 586 C CA . ARG A 1 74 ? 19.216 -6.965 -5.658 1.00 73.00 74 ARG A CA 1
ATOM 587 C C . ARG A 1 74 ? 20.222 -5.823 -5.792 1.00 73.00 74 ARG A C 1
ATOM 589 O O . ARG A 1 74 ? 21.334 -5.945 -5.287 1.00 73.00 74 ARG A O 1
ATOM 596 N N . SER A 1 75 ? 19.857 -4.763 -6.504 1.00 66.44 75 SER A N 1
ATOM 597 C CA . SER A 1 75 ? 20.696 -3.587 -6.733 1.00 66.44 75 SER A CA 1
ATOM 598 C C . SER A 1 75 ? 20.490 -2.491 -5.685 1.00 66.44 75 SER A C 1
ATOM 600 O O . SER A 1 75 ? 21.364 -1.640 -5.540 1.00 66.44 75 SER A O 1
ATOM 602 N N . GLU A 1 76 ? 19.388 -2.523 -4.934 1.00 64.56 76 GLU A N 1
ATOM 603 C CA . GLU A 1 76 ? 19.060 -1.541 -3.899 1.00 64.56 76 GLU A CA 1
ATOM 604 C C . GLU A 1 76 ? 19.204 -2.133 -2.488 1.00 64.56 76 GLU A C 1
ATOM 606 O O . GLU A 1 76 ? 18.606 -3.149 -2.139 1.00 64.56 76 GLU A O 1
ATOM 611 N N . VAL A 1 77 ? 19.999 -1.480 -1.636 1.00 57.50 77 VAL A N 1
ATOM 612 C CA . VAL A 1 77 ? 20.086 -1.826 -0.210 1.00 57.50 77 VAL A CA 1
ATOM 613 C C . VAL A 1 77 ? 18.939 -1.121 0.508 1.00 57.50 77 VAL A C 1
ATOM 615 O O . VAL A 1 77 ? 19.045 0.060 0.831 1.00 57.50 77 VAL A O 1
ATOM 618 N N . GLY A 1 78 ? 17.825 -1.816 0.746 1.00 64.56 78 GLY A N 1
ATOM 619 C CA . GLY A 1 78 ? 16.686 -1.188 1.413 1.00 64.56 78 GLY A CA 1
ATOM 620 C C . GLY A 1 78 ? 15.352 -1.922 1.308 1.00 64.56 78 GLY A C 1
ATOM 621 O O . GLY A 1 78 ? 15.290 -3.128 1.082 1.00 64.56 78 GLY A O 1
ATOM 622 N N . HIS A 1 79 ? 14.289 -1.156 1.559 1.00 67.31 79 HIS A N 1
ATOM 623 C CA . HIS A 1 79 ? 12.896 -1.595 1.644 1.00 67.31 79 HIS A CA 1
ATOM 624 C C . HIS A 1 79 ? 12.353 -2.137 0.319 1.00 67.31 79 HIS A C 1
ATOM 626 O O . HIS A 1 79 ? 12.645 -1.601 -0.743 1.00 67.31 79 HIS A O 1
ATOM 632 N N . THR A 1 80 ? 11.497 -3.152 0.414 1.00 73.88 80 THR A N 1
ATOM 633 C CA . THR A 1 80 ? 10.733 -3.683 -0.714 1.00 73.88 80 THR A CA 1
ATOM 634 C C . THR A 1 80 ? 9.421 -2.910 -0.836 1.00 73.88 80 THR A C 1
ATOM 636 O O . THR A 1 80 ? 8.591 -2.981 0.067 1.00 73.88 80 THR A O 1
ATOM 639 N N . PHE A 1 81 ? 9.220 -2.194 -1.943 1.00 85.69 81 PHE A N 1
ATOM 640 C CA . PHE A 1 81 ? 7.988 -1.442 -2.227 1.00 85.69 81 PHE A CA 1
ATOM 641 C C . PHE A 1 81 ? 7.175 -2.077 -3.359 1.00 85.69 81 PHE A C 1
ATOM 643 O O . PHE A 1 81 ? 6.647 -1.368 -4.207 1.00 85.69 81 PHE A O 1
ATOM 650 N N . VAL A 1 82 ? 7.114 -3.410 -3.423 1.00 86.62 82 VAL A N 1
ATOM 651 C CA . VAL A 1 82 ? 6.299 -4.100 -4.431 1.00 86.62 82 VAL A CA 1
ATOM 652 C C . VAL A 1 82 ? 5.034 -4.688 -3.829 1.00 86.62 82 VAL A C 1
ATOM 654 O O . VAL A 1 82 ? 5.092 -5.346 -2.793 1.00 86.62 82 VAL A O 1
ATOM 657 N N . VAL A 1 83 ? 3.911 -4.481 -4.513 1.00 87.06 83 VAL A N 1
ATOM 658 C CA . VAL A 1 83 ? 2.616 -5.111 -4.220 1.00 87.06 83 VAL A CA 1
ATOM 659 C C . VAL A 1 83 ? 2.309 -6.102 -5.334 1.00 87.06 83 VAL A C 1
ATOM 661 O O . VAL A 1 83 ? 2.447 -5.768 -6.512 1.00 87.06 83 VAL A O 1
ATOM 664 N N . ALA A 1 84 ? 1.944 -7.328 -4.967 1.00 88.12 84 ALA A N 1
ATOM 665 C CA . ALA A 1 84 ? 1.545 -8.350 -5.925 1.00 88.12 84 ALA A CA 1
ATOM 666 C C . ALA A 1 84 ? 0.060 -8.238 -6.253 1.00 88.12 84 ALA A C 1
ATOM 668 O O . ALA A 1 84 ? -0.738 -7.992 -5.356 1.00 88.12 84 ALA A O 1
ATOM 669 N N . LEU A 1 85 ? -0.274 -8.426 -7.528 1.00 87.19 85 LEU A N 1
ATOM 670 C CA . LEU A 1 85 ? -1.645 -8.422 -8.023 1.00 87.19 85 LEU A CA 1
ATOM 671 C C . LEU A 1 85 ? -2.113 -9.840 -8.340 1.00 87.19 85 LEU A C 1
ATOM 673 O O . LEU A 1 85 ? -1.308 -10.720 -8.674 1.00 87.19 85 LEU A O 1
ATOM 677 N N . SER A 1 86 ? -3.426 -10.037 -8.303 1.00 86.50 86 SER A N 1
ATOM 678 C CA . SER A 1 86 ? -4.096 -11.306 -8.597 1.00 86.50 86 SER A CA 1
ATOM 679 C C . SER A 1 86 ? -3.812 -11.850 -10.004 1.00 86.50 86 SER A C 1
ATOM 681 O O . SER A 1 86 ? -3.772 -13.065 -10.202 1.00 86.50 86 SER A O 1
ATOM 683 N N . ASP A 1 87 ? -3.544 -10.975 -10.977 1.00 85.12 87 ASP A N 1
ATOM 684 C CA . ASP A 1 87 ? -3.212 -11.341 -12.360 1.00 85.12 87 ASP A CA 1
ATOM 685 C C . ASP A 1 87 ? -1.729 -11.715 -12.579 1.00 85.12 87 ASP A C 1
ATOM 687 O O . ASP A 1 87 ? -1.305 -12.015 -13.699 1.00 85.12 87 ASP A O 1
ATOM 691 N N . GLY A 1 88 ? -0.924 -11.710 -11.511 1.00 84.69 88 GLY A N 1
ATOM 692 C CA . GLY A 1 88 ? 0.495 -12.057 -11.534 1.00 84.69 88 GLY A CA 1
ATOM 693 C C . GLY A 1 88 ? 1.435 -10.905 -11.908 1.00 84.69 88 GLY A C 1
ATOM 694 O O . GLY A 1 88 ? 2.659 -11.104 -11.922 1.00 84.69 88 GLY A O 1
ATOM 695 N N . ARG A 1 89 ? 0.911 -9.703 -12.188 1.00 88.62 89 ARG A N 1
ATOM 696 C CA . ARG A 1 89 ? 1.712 -8.473 -12.257 1.00 88.62 89 ARG A CA 1
ATOM 697 C C . ARG A 1 89 ? 2.073 -7.988 -10.850 1.00 88.62 89 ARG A C 1
ATOM 699 O O . ARG A 1 89 ? 1.554 -8.451 -9.837 1.00 88.62 89 ARG A O 1
ATOM 706 N N . LEU A 1 90 ? 3.008 -7.047 -10.800 1.00 89.94 90 LEU A N 1
ATOM 707 C CA . LEU A 1 90 ? 3.385 -6.324 -9.590 1.00 89.94 90 LEU A CA 1
ATOM 708 C C . LEU A 1 90 ? 3.197 -4.825 -9.807 1.00 89.94 90 LEU A C 1
ATOM 710 O O . LEU A 1 90 ? 3.406 -4.358 -10.924 1.00 89.94 90 LEU A O 1
ATOM 714 N N . ILE A 1 91 ? 2.924 -4.071 -8.749 1.00 89.00 91 ILE A N 1
ATOM 715 C CA . ILE A 1 91 ? 3.078 -2.611 -8.719 1.00 89.00 91 ILE A CA 1
ATOM 716 C C . ILE A 1 91 ? 4.383 -2.289 -7.988 1.00 89.00 91 ILE A C 1
ATOM 718 O O . ILE A 1 91 ? 4.578 -2.742 -6.863 1.00 89.00 91 ILE A O 1
ATOM 722 N N . ASP A 1 92 ? 5.283 -1.535 -8.620 1.00 88.31 92 ASP A N 1
ATOM 723 C CA . ASP A 1 92 ? 6.561 -1.090 -8.052 1.00 88.31 92 ASP A CA 1
ATOM 724 C C . ASP A 1 92 ? 6.458 0.345 -7.531 1.00 88.31 92 ASP A C 1
ATOM 726 O O . ASP A 1 92 ? 6.543 1.313 -8.286 1.00 88.31 92 ASP A O 1
ATOM 730 N N . GLY A 1 93 ? 6.321 0.480 -6.215 1.00 85.88 93 GLY A N 1
ATOM 731 C CA . GLY A 1 93 ? 6.297 1.743 -5.484 1.00 85.88 93 GLY A CA 1
ATOM 732 C C . GLY A 1 93 ? 7.653 2.458 -5.391 1.00 85.88 93 GLY A C 1
ATOM 733 O O . GLY A 1 93 ? 7.758 3.449 -4.667 1.00 85.88 93 GLY A O 1
ATOM 734 N N . ASN A 1 94 ? 8.701 2.008 -6.093 1.00 81.44 94 ASN A N 1
ATOM 735 C CA . ASN A 1 94 ? 9.903 2.823 -6.316 1.00 81.44 94 ASN A CA 1
ATOM 736 C C . ASN A 1 94 ? 9.737 3.829 -7.463 1.00 81.44 94 ASN A C 1
ATOM 738 O O . ASN A 1 94 ? 10.436 4.843 -7.491 1.00 81.44 94 ASN A O 1
ATOM 742 N N . LEU A 1 95 ? 8.828 3.569 -8.405 1.00 72.81 95 LEU A N 1
ATOM 743 C CA . LEU A 1 95 ? 8.587 4.400 -9.586 1.00 72.81 95 LEU A CA 1
ATOM 744 C C . LEU A 1 95 ? 7.139 4.884 -9.599 1.00 72.81 95 LEU A C 1
ATOM 746 O O . LEU A 1 95 ? 6.250 4.130 -9.234 1.00 72.81 95 LEU A O 1
ATOM 750 N N . GLY A 1 96 ? 6.889 6.142 -9.976 1.00 70.56 96 GLY A N 1
ATOM 751 C CA . GLY A 1 96 ? 5.515 6.669 -10.066 1.00 70.56 96 GLY A CA 1
ATOM 752 C C . GLY A 1 96 ? 4.728 6.636 -8.745 1.00 70.56 96 GLY A C 1
ATOM 753 O O . GLY A 1 96 ? 3.501 6.664 -8.746 1.00 70.56 96 GLY A O 1
ATOM 754 N N . SER A 1 97 ? 5.427 6.536 -7.612 1.00 81.38 97 SER A N 1
ATOM 755 C CA . SER A 1 97 ? 4.839 6.183 -6.319 1.00 81.38 97 SER A CA 1
ATOM 756 C C . SER A 1 97 ? 4.271 7.358 -5.537 1.00 81.38 97 SER A C 1
ATOM 758 O O . SER A 1 97 ? 4.689 8.499 -5.730 1.00 81.38 97 SER A O 1
ATOM 760 N N . ASN A 1 98 ? 3.454 7.055 -4.530 1.00 84.69 98 ASN A N 1
ATOM 761 C CA . ASN A 1 98 ? 3.033 8.014 -3.514 1.00 84.69 98 ASN A CA 1
ATOM 762 C C . ASN A 1 98 ? 3.496 7.629 -2.099 1.00 84.69 98 ASN A C 1
ATOM 764 O O . ASN A 1 98 ? 4.352 6.770 -1.887 1.00 84.69 98 ASN A O 1
ATOM 768 N N . SER A 1 99 ? 2.947 8.305 -1.086 1.00 85.75 99 SER A N 1
ATOM 769 C CA . SER A 1 99 ? 3.241 8.008 0.322 1.00 85.75 99 SER A CA 1
ATOM 770 C C . SER A 1 99 ? 2.810 6.606 0.781 1.00 85.75 99 SER A C 1
ATOM 772 O O . SER A 1 99 ? 3.353 6.127 1.777 1.00 85.75 99 SER A O 1
ATOM 774 N N . ALA A 1 100 ? 1.906 5.928 0.060 1.00 86.62 100 ALA A N 1
ATOM 775 C CA . ALA A 1 100 ? 1.414 4.595 0.415 1.00 86.62 100 ALA A CA 1
ATOM 776 C C . ALA A 1 100 ? 2.500 3.511 0.344 1.00 86.62 100 ALA A C 1
ATOM 778 O O . ALA A 1 100 ? 2.378 2.487 1.007 1.00 86.62 100 ALA A O 1
ATOM 779 N N . ARG A 1 101 ? 3.626 3.758 -0.339 1.00 85.94 101 ARG A N 1
ATOM 780 C CA . ARG A 1 101 ? 4.780 2.842 -0.309 1.00 85.94 101 ARG A CA 1
ATOM 781 C C . ARG A 1 101 ? 5.335 2.590 1.100 1.00 85.94 101 ARG A C 1
ATOM 783 O O . ARG A 1 101 ? 6.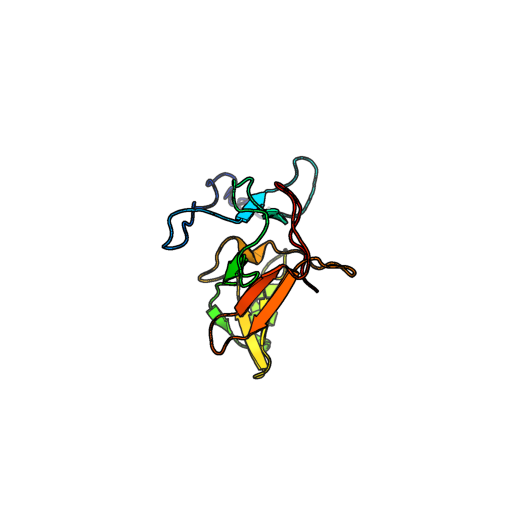063 1.634 1.309 1.00 85.94 101 ARG A O 1
ATOM 790 N N . PHE A 1 102 ? 5.005 3.440 2.072 1.00 86.12 102 PHE A N 1
ATOM 791 C CA . PHE A 1 102 ? 5.409 3.281 3.473 1.00 86.12 102 PHE A CA 1
ATOM 792 C C . PHE A 1 102 ? 4.353 2.603 4.353 1.00 86.12 102 PHE A C 1
ATOM 794 O O . PHE A 1 102 ? 4.421 2.699 5.581 1.00 86.12 102 PHE A O 1
ATOM 801 N N . LEU A 1 103 ? 3.352 1.959 3.752 1.00 86.81 103 LEU A N 1
ATOM 802 C CA . LEU A 1 103 ? 2.524 1.002 4.474 1.00 86.81 103 LEU A CA 1
ATOM 803 C C . LEU A 1 103 ? 3.424 -0.110 5.004 1.00 86.81 103 LEU A C 1
ATOM 805 O O . LEU A 1 103 ? 4.300 -0.619 4.305 1.00 86.81 103 LEU A O 1
ATOM 809 N N . ASN A 1 104 ? 3.226 -0.443 6.271 1.00 84.88 104 ASN A N 1
ATOM 810 C CA . ASN A 1 104 ? 3.930 -1.549 6.893 1.00 84.88 104 ASN A CA 1
ATOM 811 C C . ASN A 1 104 ? 3.067 -2.804 6.820 1.00 84.88 104 ASN A C 1
ATOM 813 O O . ASN A 1 104 ? 1.846 -2.710 6.788 1.00 84.88 104 ASN A O 1
ATOM 817 N N . HIS A 1 105 ? 3.714 -3.961 6.872 1.00 85.31 105 HIS A N 1
ATOM 818 C CA . HIS A 1 105 ? 3.044 -5.231 7.118 1.00 85.31 105 HIS A CA 1
ATOM 819 C C . HIS A 1 105 ? 2.826 -5.440 8.628 1.00 85.31 105 HIS A C 1
ATOM 821 O O . HIS A 1 105 ? 3.744 -5.172 9.416 1.00 85.31 105 HIS A O 1
ATOM 827 N N . ALA A 1 106 ? 1.663 -5.951 9.036 1.00 85.62 106 ALA A N 1
ATOM 828 C CA . ALA A 1 106 ? 1.421 -6.450 10.391 1.00 85.62 106 ALA A CA 1
ATOM 829 C C . ALA A 1 106 ? 0.530 -7.700 10.394 1.00 85.62 106 ALA A C 1
ATOM 831 O O . ALA A 1 106 ? -0.411 -7.800 9.621 1.00 85.62 106 ALA A O 1
ATOM 832 N N . CYS A 1 107 ? 0.756 -8.608 11.352 1.00 88.06 107 CYS A N 1
ATOM 833 C CA . CYS A 1 107 ? -0.065 -9.816 11.524 1.00 88.06 107 CYS A CA 1
ATOM 834 C C . CYS A 1 107 ? -1.509 -9.529 11.974 1.00 88.06 107 CYS A C 1
ATOM 836 O O . CYS A 1 107 ? -2.366 -10.405 11.925 1.00 88.06 107 CYS A O 1
ATOM 838 N N . THR A 1 108 ? -1.766 -8.333 12.502 1.00 87.19 108 THR A N 1
ATOM 839 C CA . THR A 1 108 ? -3.103 -7.862 12.881 1.00 87.19 108 THR A CA 1
ATOM 840 C C . THR A 1 108 ? -3.259 -6.448 12.327 1.00 87.19 108 THR A C 1
ATOM 842 O O . THR A 1 108 ? -2.985 -5.479 13.040 1.00 87.19 108 THR A O 1
ATOM 845 N N . PRO A 1 109 ? -3.569 -6.325 11.027 1.00 89.81 109 PRO A N 1
ATOM 846 C CA . PRO A 1 109 ? -3.678 -5.038 10.360 1.00 89.81 109 PRO A CA 1
ATOM 847 C C . PRO A 1 109 ? -5.011 -4.354 10.685 1.00 89.81 109 PRO A C 1
ATOM 849 O O . PRO A 1 109 ? -5.953 -4.978 11.171 1.00 89.81 109 PRO A O 1
ATOM 852 N N . ASN A 1 110 ? -5.087 -3.059 10.391 1.00 86.12 110 ASN A N 1
ATOM 853 C CA . ASN A 1 110 ? -6.327 -2.271 10.427 1.00 86.12 110 ASN A CA 1
ATOM 854 C C . ASN A 1 110 ? -6.715 -1.738 9.035 1.00 86.12 110 ASN A C 1
ATOM 856 O O . ASN A 1 110 ? -7.681 -0.981 8.903 1.00 86.12 110 ASN A O 1
ATOM 860 N N . CYS A 1 111 ? -5.943 -2.113 8.011 1.00 89.50 111 CYS A N 1
ATOM 861 C CA . CYS A 1 111 ? -6.166 -1.774 6.618 1.00 89.50 111 CYS A CA 1
ATOM 862 C C . CYS A 1 111 ? -6.021 -3.012 5.727 1.00 89.50 111 CYS A C 1
ATOM 864 O O . CYS A 1 111 ? -5.246 -3.913 6.037 1.00 89.50 111 CYS A O 1
ATOM 866 N N . GLU A 1 112 ? -6.702 -3.002 4.589 1.00 88.56 112 GLU A N 1
ATOM 867 C CA . GLU A 1 112 ? -6.607 -4.015 3.535 1.00 88.56 112 GLU A CA 1
ATOM 868 C C . GLU A 1 112 ? -6.331 -3.351 2.181 1.00 88.56 112 GLU A C 1
ATOM 870 O O . GLU A 1 112 ? -6.687 -2.187 1.957 1.00 88.56 112 GLU A O 1
ATOM 875 N N . ALA A 1 113 ? -5.673 -4.080 1.280 1.00 89.19 113 ALA A N 1
ATOM 876 C CA . ALA A 1 113 ? -5.445 -3.654 -0.095 1.00 89.19 113 ALA A CA 1
ATOM 877 C C . ALA A 1 113 ? -6.477 -4.320 -1.016 1.00 89.19 113 ALA A C 1
ATOM 879 O O . ALA A 1 113 ? -6.507 -5.539 -1.146 1.00 89.19 113 ALA A O 1
ATOM 880 N N . ILE A 1 114 ? -7.311 -3.516 -1.670 1.00 87.94 114 ILE A N 1
ATOM 881 C CA . ILE A 1 114 ? -8.372 -3.966 -2.569 1.00 87.94 114 ILE A CA 1
ATOM 882 C C . ILE A 1 114 ? -7.961 -3.689 -4.014 1.00 87.94 114 ILE A C 1
ATOM 884 O O . ILE A 1 114 ? -7.734 -2.543 -4.406 1.00 87.94 114 ILE A O 1
ATOM 888 N N . GLU A 1 115 ? -7.906 -4.738 -4.828 1.00 87.75 115 GLU A N 1
ATOM 889 C CA . GLU A 1 115 ? -7.712 -4.633 -6.275 1.00 87.75 115 GLU A CA 1
ATOM 890 C C . GLU A 1 115 ? -9.036 -4.242 -6.950 1.00 87.75 115 GLU A C 1
ATOM 892 O O . GLU A 1 115 ? -9.973 -5.037 -7.018 1.00 87.75 115 GLU A O 1
ATOM 897 N N . THR A 1 116 ? -9.131 -3.015 -7.471 1.00 77.75 116 THR A N 1
ATOM 898 C CA . THR A 1 116 ? -10.332 -2.522 -8.177 1.00 77.75 116 THR A CA 1
ATOM 899 C C . THR A 1 116 ? -10.098 -2.412 -9.682 1.00 77.75 116 THR A C 1
ATOM 901 O O . THR A 1 116 ? -10.310 -1.374 -10.305 1.00 77.75 116 THR A O 1
ATOM 904 N N . GLY A 1 117 ? -9.622 -3.502 -10.286 1.00 74.12 117 GLY A N 1
ATOM 905 C CA . GLY A 1 117 ? -9.107 -3.489 -11.653 1.00 74.12 117 GLY A CA 1
ATOM 906 C C . GLY A 1 117 ? -7.664 -2.997 -11.657 1.00 74.12 117 GLY A C 1
ATOM 907 O O . GLY A 1 117 ? -6.771 -3.765 -11.320 1.00 74.12 117 GLY A O 1
ATOM 908 N N . ASP A 1 118 ? -7.435 -1.732 -12.015 1.00 69.31 118 ASP A N 1
ATOM 909 C CA . ASP A 1 118 ? -6.074 -1.199 -12.183 1.00 69.31 118 ASP A CA 1
ATOM 910 C C . ASP A 1 118 ? -5.534 -0.342 -11.018 1.00 69.31 118 ASP A C 1
ATOM 912 O O . ASP A 1 118 ? -4.317 -0.366 -10.821 1.00 69.31 118 ASP A O 1
ATOM 916 N N . PRO A 1 119 ? -6.337 0.357 -10.187 1.00 81.44 119 PRO A N 1
ATOM 917 C CA . PRO A 1 119 ? -5.823 0.877 -8.927 1.00 81.44 119 PRO A CA 1
ATOM 918 C C . PRO A 1 119 ? -5.983 -0.146 -7.792 1.00 81.44 119 PRO A C 1
ATOM 920 O O . PRO A 1 119 ? -7.066 -0.694 -7.553 1.00 81.44 119 PRO A O 1
ATOM 923 N N . VAL A 1 120 ? -4.897 -0.345 -7.040 1.00 89.00 120 VAL A N 1
ATOM 924 C CA . VAL A 1 120 ? -4.954 -0.944 -5.701 1.00 89.00 120 VAL A CA 1
ATOM 925 C C . VAL A 1 120 ? -5.344 0.152 -4.723 1.00 89.00 120 VAL A C 1
ATOM 927 O O . VAL A 1 120 ? -4.636 1.147 -4.579 1.00 89.00 120 VAL A O 1
ATOM 930 N N . LEU A 1 121 ? -6.473 -0.013 -4.047 1.00 88.81 121 LEU A N 1
ATOM 931 C CA . LEU A 1 121 ? -6.971 0.927 -3.053 1.00 88.81 121 LEU A CA 1
ATOM 932 C C . LEU A 1 121 ? -6.729 0.381 -1.655 1.00 88.81 121 LEU A C 1
ATOM 934 O O . LEU A 1 121 ? -6.928 -0.796 -1.392 1.00 88.81 121 LEU A O 1
ATOM 938 N N . ILE A 1 122 ? -6.329 1.246 -0.737 1.00 87.75 122 ILE A N 1
ATOM 939 C CA . ILE A 1 122 ? -6.128 0.895 0.665 1.00 87.75 122 ILE A CA 1
ATOM 940 C C . ILE A 1 122 ? -7.368 1.310 1.436 1.00 87.75 122 ILE A C 1
ATOM 942 O O . ILE A 1 122 ? -7.730 2.491 1.430 1.00 87.75 122 ILE A O 1
ATOM 946 N N . HIS A 1 123 ? -8.013 0.350 2.085 1.00 87.12 123 HIS A N 1
ATOM 947 C CA . HIS A 1 123 ? -9.250 0.535 2.833 1.00 87.12 123 HIS A CA 1
ATOM 948 C C . HIS A 1 123 ? -9.020 0.259 4.313 1.00 87.12 123 HIS A C 1
ATOM 950 O O . HIS A 1 123 ? -8.250 -0.623 4.671 1.00 87.12 123 HIS A O 1
ATOM 956 N N . ALA A 1 124 ? -9.685 1.018 5.177 1.00 86.69 124 ALA A N 1
ATOM 957 C CA . ALA A 1 124 ? -9.745 0.741 6.602 1.00 86.69 124 ALA A CA 1
ATOM 958 C C . ALA A 1 124 ? -10.736 -0.401 6.870 1.00 86.69 124 ALA A C 1
ATOM 960 O O . ALA A 1 124 ? -11.904 -0.295 6.495 1.00 86.69 124 ALA A O 1
ATOM 961 N N . THR A 1 125 ? -10.292 -1.449 7.561 1.00 84.94 125 THR A N 1
ATOM 962 C CA . THR A 1 125 ? -11.154 -2.569 7.987 1.00 84.94 125 THR A CA 1
ATOM 963 C C . THR A 1 125 ? -11.768 -2.329 9.365 1.00 84.94 125 THR A C 1
ATOM 965 O O . THR A 1 125 ? -12.787 -2.918 9.724 1.00 84.94 125 THR A O 1
ATOM 968 N N . THR A 1 126 ? -11.179 -1.416 10.139 1.00 83.44 126 THR A N 1
ATOM 969 C CA . THR A 1 126 ? -11.663 -0.977 11.450 1.00 83.44 126 THR A CA 1
ATOM 970 C C . THR A 1 126 ? -11.687 0.550 11.527 1.00 83.44 126 THR A C 1
ATOM 972 O O . THR A 1 126 ? -10.995 1.210 10.753 1.00 83.44 126 THR A O 1
ATOM 975 N N . PRO A 1 127 ? -12.427 1.161 12.471 1.00 83.50 127 PRO A N 1
ATOM 976 C CA . PRO A 1 127 ? -12.284 2.588 12.748 1.00 83.50 127 PRO A CA 1
ATOM 977 C C . PRO A 1 127 ? -10.827 2.939 13.074 1.00 83.50 127 PRO A C 1
ATOM 979 O O . PRO A 1 127 ? -10.198 2.238 13.863 1.00 83.50 127 PRO A O 1
ATOM 982 N N . ILE A 1 128 ? -10.307 4.016 12.476 1.00 81.62 128 ILE A N 1
ATOM 983 C CA . ILE A 1 128 ? -8.911 4.441 12.642 1.00 81.62 128 ILE A CA 1
ATOM 984 C C . ILE A 1 128 ? -8.862 5.805 13.317 1.00 81.62 128 ILE A C 1
ATOM 986 O O . ILE A 1 128 ? -9.431 6.789 12.832 1.00 81.62 128 ILE A O 1
ATOM 990 N N . GLY A 1 129 ? -8.151 5.868 14.436 1.00 80.00 129 GLY A N 1
ATOM 991 C CA . GLY A 1 129 ? -7.946 7.094 15.189 1.00 80.00 129 GLY A CA 1
ATOM 992 C C . GLY A 1 129 ? -6.963 8.068 14.518 1.00 80.00 129 GLY A C 1
ATOM 993 O O . GLY A 1 129 ? -6.063 7.675 13.766 1.00 80.00 129 GLY A O 1
ATOM 994 N N . PRO A 1 130 ? -7.072 9.378 14.807 1.00 81.88 130 PRO A N 1
ATOM 995 C CA . PRO A 1 130 ? -6.079 10.367 14.403 1.00 81.88 130 PRO A CA 1
ATOM 996 C C . PRO A 1 130 ? -4.652 9.981 14.813 1.00 81.88 130 PRO A C 1
ATOM 998 O O . PRO A 1 130 ? -4.350 9.834 15.994 1.00 81.88 130 PRO A O 1
ATOM 1001 N N . GLY A 1 131 ? -3.743 9.904 13.840 1.00 82.50 131 GLY A N 1
ATOM 1002 C CA . GLY A 1 131 ? -2.331 9.612 14.084 1.00 82.50 131 GLY A CA 1
ATOM 1003 C C . GLY A 1 131 ? -1.992 8.130 14.240 1.00 82.50 131 GLY A C 1
ATOM 1004 O O . GLY A 1 131 ? -0.806 7.828 14.380 1.00 82.50 131 GLY A O 1
ATOM 1005 N N . GLU A 1 132 ? -2.966 7.221 14.177 1.00 83.75 132 GLU A N 1
ATOM 1006 C CA . GLU A 1 132 ? -2.707 5.780 14.169 1.00 83.75 132 GLU A CA 1
ATOM 1007 C C . GLU A 1 132 ? -1.953 5.346 12.910 1.00 83.75 132 GLU A C 1
ATOM 1009 O O . GLU A 1 132 ? -2.077 5.958 11.842 1.00 83.75 132 GLU A O 1
ATOM 1014 N N . ASP A 1 133 ? -1.134 4.306 13.068 1.00 86.94 133 ASP A N 1
ATOM 1015 C CA . ASP A 1 133 ? -0.447 3.648 11.961 1.00 86.94 133 ASP A CA 1
ATOM 1016 C C . ASP A 1 133 ? -1.445 2.859 11.109 1.00 86.94 133 ASP A C 1
ATOM 1018 O O . ASP A 1 133 ? -2.464 2.384 11.607 1.00 86.94 133 ASP A O 1
ATOM 1022 N N . LEU A 1 134 ? -1.131 2.730 9.821 1.00 87.00 134 LEU A N 1
ATOM 1023 C CA . LEU A 1 134 ? -1.965 2.065 8.822 1.00 87.00 134 LEU A CA 1
ATOM 1024 C C . LEU A 1 134 ? -1.271 0.799 8.289 1.00 87.00 134 LEU A C 1
ATOM 1026 O O . LEU A 1 134 ? -0.810 0.808 7.148 1.00 87.00 134 LEU A O 1
ATOM 1030 N N . PRO A 1 135 ? -1.044 -0.253 9.093 1.00 88.50 135 PRO A N 1
ATOM 1031 C CA . PRO A 1 135 ? -0.499 -1.492 8.561 1.00 88.50 135 PRO A CA 1
ATOM 1032 C C . PRO A 1 135 ? -1.519 -2.256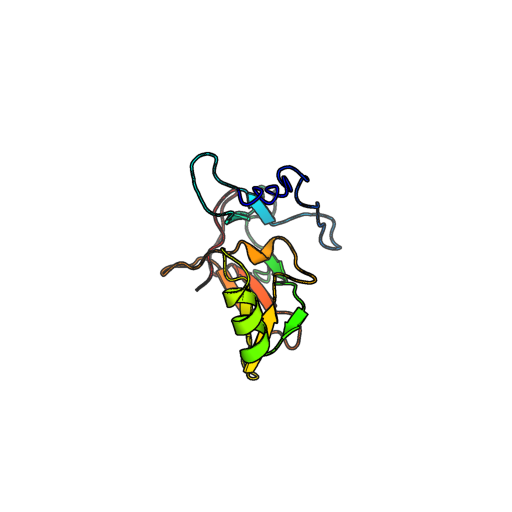 7.708 1.00 88.50 135 PRO A C 1
ATOM 1034 O O . PRO A 1 135 ? -2.709 -2.284 8.024 1.00 88.50 135 PRO A O 1
ATOM 1037 N N . ILE A 1 136 ? -1.007 -2.919 6.677 1.00 87.62 136 ILE A N 1
ATOM 1038 C CA . ILE A 1 136 ? -1.713 -3.901 5.849 1.00 87.62 136 ILE A CA 1
ATOM 1039 C C . ILE A 1 136 ? -1.214 -5.316 6.170 1.00 87.62 136 ILE A C 1
ATOM 1041 O O . ILE A 1 136 ? -0.190 -5.482 6.842 1.00 87.62 136 ILE A O 1
ATOM 1045 N N . GLU A 1 137 ? -1.959 -6.322 5.727 1.00 80.88 137 GLU A N 1
ATOM 1046 C CA . GLU A 1 137 ? -1.532 -7.731 5.721 1.00 80.88 137 GLU A CA 1
ATOM 1047 C C . GLU A 1 137 ? -0.410 -8.048 4.727 1.00 80.88 137 GLU A C 1
ATOM 1049 O O . GLU A 1 137 ? -0.017 -7.179 3.918 1.00 80.88 137 GLU A O 1
#

Foldseek 3Di:
DDDDDDDPPPPDDDADDDDDPVRDQQWDWDDDPPPDAIFIWGADDPVLFDDVFQWHDWFDADKDAPVVLVVVVVVDDDDRQWDADPVRIIGGCVHRGHSCSRAAADPDFQWEFDCPPPITTIGGPDRHDHGDTGHYD

Sequence (137 aa):
MLRAARVNEETDRPYERETDTTGRRRVTARRPPVHGRACLRCRPSPQASGSSDGQLVEYKGDFTSWRRAAARQRSEVGHTFVVALSDGRLIDGNLGSNSARFLNHACTPNCEAIETGDPVLIHATTPIGPGEDLPIE

Radius of gyration: 16.47 Å; chains: 1; bounding box: 63×31×30 Å

Secondary structure (DSSP, 8-state):
------------PPPP-PPPTTS---EEEE--TTT---EEEE---TTSS--TT-EEEEE--EEE-HHHHHHHHHH-SS---EEE-TTS-EEETTSS--GGGGPPB-SS-SEEEEE-SSSEEEEESS---TT-B--B-